Protein AF-A0A4Q7E0N9-F1 (afdb_monomer_lite)

pLDDT: mean 72.67, std 8.71, range [38.84, 84.12]

InterPro domains:
  IPR003352 Phosphotransferase system, EIIC [PF13303] (21-138)

Radius of gyration: 15.13 Å; chains: 1; bounding box: 40×32×41 Å

Secondary structure (DSSP, 8-state):
----HHHHHHHHHHHHH--HHHHHHHTTTS-HHHHHHHHTT-GGGGHHHHHH-GGGHHHHHHHHHHHHHHHHHTT----TT---SGGGTTHHHHHHHHTT---HHHHHIIIIIHHHHHHHHHHIIIIIIS--S-GGGG-----

Foldseek 3Di:
DPQDPVNLVVLCVLQLQALLLLLVLLVVQEDVVVSVCSQQSVSVLLSVLCVVPVLVSVLSNVLLVQLVVVQVVVVFDADPCQRGHHPSNVVRLVVSVVVVNVPSVVSCCSRPVSSNVSSVVSCCCCVVNPVVDDSVSSYGPPD

Structure (mmCIF, N/CA/C/O backbone):
data_AF-A0A4Q7E0N9-F1
#
_entry.id   AF-A0A4Q7E0N9-F1
#
loop_
_atom_site.group_PDB
_atom_site.id
_atom_site.type_symbol
_atom_site.label_atom_id
_atom_site.label_alt_id
_atom_site.label_comp_id
_atom_site.label_asym_id
_atom_site.label_entity_id
_atom_site.label_seq_id
_atom_site.pdbx_PDB_ins_code
_atom_site.Cartn_x
_atom_site.Cartn_y
_atom_site.Cartn_z
_atom_site.occupancy
_atom_site.B_iso_or_equiv
_atom_site.auth_seq_id
_atom_site.auth_comp_id
_atom_site.auth_asym_id
_atom_site.auth_atom_id
_atom_site.pdbx_PDB_model_num
ATOM 1 N N . MET A 1 1 ? -12.878 20.073 16.934 1.00 38.84 1 MET A N 1
ATOM 2 C CA . MET A 1 1 ? -12.786 21.054 15.825 1.00 38.84 1 MET A CA 1
ATOM 3 C C . MET A 1 1 ? -11.319 21.317 15.428 1.00 38.84 1 MET A C 1
ATOM 5 O O . MET A 1 1 ? -10.935 22.460 15.246 1.00 38.84 1 MET A O 1
ATOM 9 N N . LEU A 1 2 ? -10.475 20.276 15.294 1.00 42.25 2 LE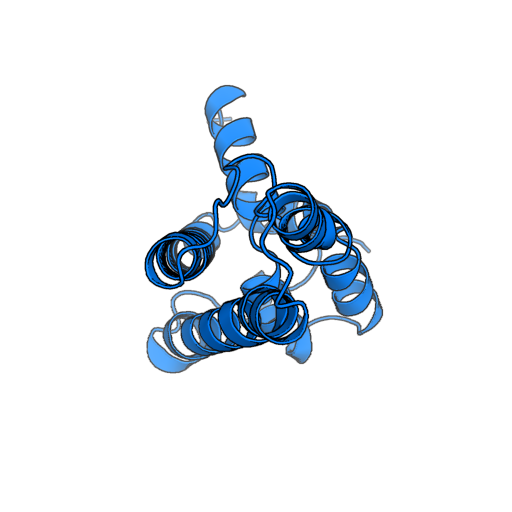U A N 1
ATOM 10 C CA . LEU A 1 2 ? -9.001 20.424 15.232 1.00 42.25 2 LEU A CA 1
ATOM 11 C C . LEU A 1 2 ? -8.341 19.747 14.016 1.00 42.25 2 LEU A C 1
ATOM 13 O O . LEU A 1 2 ? -7.228 19.245 14.106 1.00 42.25 2 LEU A O 1
ATOM 17 N N . PHE A 1 3 ? -8.994 19.743 12.855 1.00 54.22 3 PHE A N 1
ATOM 18 C CA . PHE A 1 3 ? -8.351 19.271 11.628 1.00 54.22 3 PHE A CA 1
ATOM 19 C C . PHE A 1 3 ? -8.361 20.375 10.572 1.00 54.22 3 PHE A C 1
ATOM 21 O O . PHE A 1 3 ? -9.347 20.621 9.885 1.00 54.22 3 PHE A O 1
ATOM 28 N N . ASN A 1 4 ? -7.233 21.083 10.487 1.00 66.88 4 ASN A N 1
ATOM 29 C CA . ASN A 1 4 ? -6.941 22.067 9.449 1.00 66.88 4 ASN A CA 1
ATOM 30 C C . ASN A 1 4 ? -7.138 21.428 8.057 1.00 66.88 4 ASN A C 1
ATOM 32 O O . ASN A 1 4 ? -6.710 20.290 7.845 1.00 66.88 4 ASN A O 1
ATOM 36 N N . LYS A 1 5 ? -7.722 22.156 7.088 1.00 63.19 5 LYS A N 1
ATOM 37 C CA . LYS A 1 5 ? -7.895 21.693 5.692 1.00 63.19 5 LYS A CA 1
ATOM 38 C C . LYS A 1 5 ? -6.602 21.119 5.099 1.00 63.19 5 LYS A C 1
ATOM 40 O O . LYS A 1 5 ? -6.663 20.186 4.304 1.00 63.19 5 LYS A O 1
ATOM 45 N N . LYS A 1 6 ? -5.435 21.636 5.505 1.00 64.06 6 LYS A N 1
ATOM 46 C CA . LYS A 1 6 ? -4.118 21.128 5.088 1.00 64.06 6 LYS A CA 1
ATOM 47 C C . LYS A 1 6 ? -3.848 19.706 5.594 1.00 64.06 6 LYS A C 1
ATOM 49 O O . LYS A 1 6 ? -3.435 18.860 4.810 1.00 64.06 6 LYS A O 1
ATOM 54 N N . ILE A 1 7 ? -4.137 19.437 6.868 1.00 64.50 7 ILE A N 1
ATOM 55 C CA . ILE A 1 7 ? -3.971 18.109 7.476 1.00 64.50 7 ILE A CA 1
ATOM 56 C C . ILE A 1 7 ? -4.978 17.142 6.862 1.00 64.50 7 ILE A C 1
ATOM 58 O O . ILE A 1 7 ? -4.582 16.075 6.418 1.00 64.50 7 ILE A O 1
ATOM 62 N N . ILE A 1 8 ? -6.246 17.544 6.731 1.00 63.28 8 ILE A N 1
ATOM 63 C CA . ILE A 1 8 ? -7.271 16.715 6.079 1.00 63.28 8 ILE A CA 1
ATOM 64 C C . ILE A 1 8 ? -6.810 16.317 4.678 1.00 63.28 8 ILE A C 1
ATOM 66 O O . ILE A 1 8 ? -6.848 15.142 4.354 1.00 63.28 8 ILE A O 1
ATOM 70 N N . LYS A 1 9 ? -6.297 17.259 3.878 1.00 63.41 9 LYS A N 1
ATOM 71 C CA . LYS A 1 9 ? -5.825 16.988 2.514 1.00 63.41 9 LYS A CA 1
ATOM 72 C C . LYS A 1 9 ? -4.628 16.033 2.476 1.00 63.41 9 LYS A C 1
ATOM 74 O O . LYS A 1 9 ? -4.580 15.168 1.608 1.00 63.41 9 LYS A O 1
ATOM 79 N N . VAL A 1 10 ? -3.683 16.165 3.409 1.00 65.81 10 VAL A N 1
ATOM 80 C CA . VAL A 1 10 ? -2.555 15.226 3.550 1.00 65.81 10 VAL A CA 1
ATOM 81 C C . VAL A 1 10 ? -3.062 13.826 3.897 1.00 65.81 10 VAL A C 1
ATOM 83 O O . VAL A 1 10 ? -2.655 12.864 3.255 1.00 65.81 10 VAL A O 1
ATOM 86 N N . LEU A 1 11 ? -4.008 13.720 4.830 1.00 63.81 11 LEU A N 1
ATOM 87 C CA . LEU A 1 11 ? -4.605 12.447 5.223 1.00 63.81 11 LEU A CA 1
ATOM 88 C C . LEU A 1 11 ? -5.395 11.815 4.066 1.00 63.81 11 LEU A C 1
ATOM 90 O O . LEU A 1 11 ? -5.162 10.652 3.755 1.00 63.81 11 LEU A O 1
ATOM 94 N N . THR A 1 12 ? -6.229 12.579 3.345 1.00 64.94 12 THR A N 1
ATOM 95 C CA . THR A 1 12 ? -6.958 12.072 2.168 1.00 64.94 12 THR A CA 1
ATOM 96 C C . THR A 1 12 ? -6.002 11.528 1.116 1.00 64.94 12 THR A C 1
ATOM 98 O O . THR A 1 12 ? -6.271 10.492 0.518 1.00 64.94 12 THR A O 1
ATOM 101 N N . ASN A 1 13 ? -4.890 12.226 0.881 1.00 67.50 13 ASN A N 1
ATOM 102 C CA . ASN A 1 13 ? -3.918 11.843 -0.132 1.00 67.50 13 ASN A CA 1
ATOM 103 C C . ASN A 1 13 ? -3.153 10.573 0.245 1.00 67.50 13 ASN A C 1
ATOM 105 O O . ASN A 1 13 ? -2.814 9.814 -0.652 1.00 67.50 13 ASN A O 1
ATOM 109 N N . SER A 1 14 ? -2.881 10.332 1.530 1.00 67.06 14 SER A N 1
ATOM 110 C CA . SER A 1 14 ? -2.230 9.093 1.971 1.00 67.06 14 SER A CA 1
ATOM 111 C C . SER A 1 14 ? -3.148 7.881 1.804 1.00 67.06 14 SER A C 1
ATOM 113 O O . SER A 1 14 ? -2.714 6.852 1.303 1.00 67.06 14 SER A O 1
ATOM 115 N N . ILE A 1 15 ? -4.432 8.017 2.145 1.00 64.81 15 ILE A N 1
ATOM 116 C CA . ILE A 1 15 ? -5.407 6.917 2.044 1.00 64.81 15 ILE A CA 1
ATOM 117 C C . ILE A 1 15 ? -5.790 6.666 0.582 1.00 64.81 15 ILE A C 1
ATOM 119 O O . ILE A 1 15 ? -5.921 5.529 0.157 1.00 64.81 15 ILE A O 1
ATOM 123 N N . ALA A 1 16 ? -5.937 7.719 -0.228 1.00 64.62 16 ALA A N 1
ATOM 124 C CA . ALA A 1 16 ? -6.262 7.577 -1.649 1.00 64.62 16 ALA A CA 1
ATOM 125 C C . ALA A 1 16 ? -5.165 6.858 -2.455 1.00 64.62 16 ALA A C 1
ATOM 127 O O . ALA A 1 16 ? -5.424 6.406 -3.570 1.00 64.62 16 ALA A O 1
ATOM 128 N N . LYS A 1 17 ? -3.948 6.784 -1.910 1.00 66.44 17 LYS A N 1
ATOM 129 C CA . LYS A 1 17 ? -2.791 6.166 -2.555 1.00 66.44 17 LYS A CA 1
ATOM 130 C C . LYS A 1 17 ? -2.654 4.685 -2.230 1.00 66.44 17 LYS A C 1
ATOM 132 O O . LYS A 1 17 ? -2.345 3.893 -3.110 1.00 66.44 17 LYS A O 1
ATOM 137 N N . ASP A 1 18 ? -2.953 4.301 -0.997 1.00 72.81 18 ASP A N 1
ATOM 138 C CA . ASP A 1 18 ? -2.800 2.926 -0.549 1.00 72.81 18 ASP A CA 1
ATOM 139 C C . ASP A 1 18 ? -4.129 2.342 -0.067 1.00 72.81 18 ASP A C 1
ATOM 141 O O . ASP A 1 18 ? -4.612 2.626 1.026 1.00 72.81 18 ASP A O 1
ATOM 145 N N . GLY A 1 19 ? -4.715 1.513 -0.925 1.00 75.12 19 GLY A N 1
ATOM 146 C CA . GLY A 1 19 ? -5.911 0.733 -0.640 1.00 75.12 19 GLY A CA 1
ATOM 147 C C . GLY A 1 19 ? -5.634 -0.758 -0.467 1.00 75.12 19 GLY A C 1
ATOM 148 O O . GLY A 1 19 ? -6.586 -1.487 -0.212 1.00 75.12 19 GLY A O 1
ATOM 149 N N . SER A 1 20 ? -4.385 -1.234 -0.577 1.00 80.19 20 SER A N 1
ATOM 150 C CA . SER A 1 20 ? -4.096 -2.675 -0.496 1.00 80.19 20 SER A CA 1
ATOM 151 C C . SER A 1 20 ? -4.195 -3.183 0.937 1.00 80.19 20 SER A C 1
ATOM 153 O O . SER A 1 20 ? -4.769 -4.246 1.186 1.00 80.19 20 SER A O 1
ATOM 155 N N . PHE A 1 21 ? -3.711 -2.390 1.897 1.00 82.12 21 PHE A N 1
ATOM 156 C CA . PHE A 1 21 ? -3.907 -2.654 3.318 1.00 82.12 21 PHE A CA 1
ATOM 157 C C . PHE A 1 21 ? -5.394 -2.630 3.690 1.00 82.12 21 PHE A C 1
ATOM 159 O O . PHE A 1 21 ? -5.876 -3.556 4.343 1.00 82.12 21 PHE A O 1
ATOM 166 N N . LEU A 1 22 ? -6.134 -1.607 3.238 1.00 80.31 22 LEU A N 1
ATOM 167 C CA . LEU A 1 22 ? -7.569 -1.501 3.513 1.00 80.31 22 LEU A CA 1
ATOM 168 C C . LEU A 1 22 ? -8.336 -2.658 2.881 1.00 80.31 22 LEU A C 1
ATOM 170 O O . LEU A 1 22 ? -9.131 -3.278 3.566 1.00 80.31 22 LEU A O 1
ATOM 174 N N . PHE A 1 23 ? -8.040 -3.024 1.635 1.00 83.62 23 PHE A N 1
ATOM 175 C CA . PHE A 1 23 ? -8.650 -4.175 0.976 1.00 83.62 23 PHE A CA 1
ATOM 176 C C . PHE A 1 23 ? -8.548 -5.437 1.847 1.00 83.62 23 PHE A C 1
ATOM 178 O O . PHE A 1 23 ? -9.564 -6.046 2.176 1.00 83.62 23 PHE A O 1
ATOM 185 N N . TRP A 1 24 ? -7.344 -5.772 2.321 1.00 79.62 24 TRP A N 1
ATOM 186 C CA . TRP A 1 24 ? -7.127 -6.926 3.201 1.00 79.62 24 TRP A CA 1
ATOM 187 C C . TRP A 1 24 ? -7.759 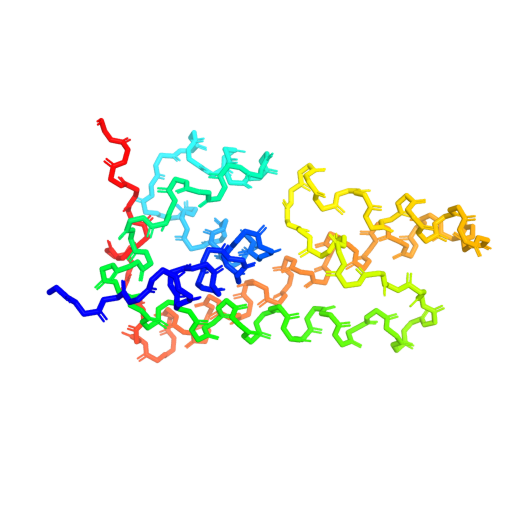-6.789 4.588 1.00 79.62 24 TRP A C 1
ATOM 189 O O . TRP A 1 24 ? -8.192 -7.788 5.169 1.00 79.62 24 TRP A O 1
ATOM 199 N N . ALA A 1 25 ? -7.795 -5.581 5.146 1.00 78.62 25 ALA A N 1
ATOM 200 C CA . ALA A 1 25 ? -8.368 -5.329 6.462 1.00 78.62 25 ALA A CA 1
ATOM 201 C C . ALA A 1 25 ? -9.905 -5.410 6.439 1.00 78.62 25 ALA A C 1
ATOM 203 O O . ALA A 1 25 ? -10.507 -6.010 7.327 1.00 78.62 25 ALA A O 1
ATOM 204 N N . THR A 1 26 ? -10.528 -4.886 5.384 1.00 79.44 26 THR A N 1
ATOM 205 C CA . THR A 1 26 ? -11.977 -4.880 5.157 1.00 79.44 26 THR A CA 1
ATOM 206 C C . THR A 1 26 ? -12.499 -6.257 4.731 1.00 79.44 26 THR A C 1
ATOM 208 O O . THR A 1 26 ? -13.664 -6.574 4.975 1.00 79.44 26 THR A O 1
ATOM 211 N N . MET A 1 27 ? -11.634 -7.124 4.179 1.00 74.88 27 MET A N 1
ATOM 212 C CA . MET A 1 27 ? -12.000 -8.468 3.709 1.00 74.88 27 MET A CA 1
ATOM 213 C C . MET A 1 27 ? -12.708 -9.354 4.746 1.00 74.88 27 MET A C 1
ATOM 215 O O . MET A 1 27 ? -13.493 -10.221 4.371 1.00 74.88 27 MET A O 1
ATOM 219 N N . LYS A 1 28 ? -12.428 -9.166 6.042 1.00 67.19 28 LYS A N 1
ATOM 220 C CA . LYS A 1 28 ? -12.978 -10.007 7.120 1.00 67.19 28 LYS A CA 1
ATOM 221 C C . LYS A 1 28 ? -14.110 -9.371 7.923 1.00 67.19 28 LYS A C 1
ATOM 223 O O . LYS A 1 28 ? -14.733 -10.079 8.706 1.00 67.19 28 LYS A O 1
ATOM 228 N N . VAL A 1 29 ? -14.336 -8.066 7.787 1.00 74.94 29 VAL A N 1
ATOM 229 C CA . VAL A 1 29 ? -15.205 -7.315 8.713 1.00 74.94 29 VAL A CA 1
ATOM 230 C C . VAL A 1 29 ? -16.383 -6.629 8.039 1.00 74.94 29 VAL A C 1
ATOM 232 O O . VAL A 1 29 ? -17.348 -6.299 8.718 1.00 74.94 29 VAL A O 1
ATOM 235 N N . ASP A 1 30 ? -16.320 -6.424 6.725 1.00 78.94 30 ASP A N 1
ATOM 236 C CA . ASP A 1 30 ? -17.328 -5.680 5.976 1.00 78.94 30 ASP A CA 1
ATOM 237 C C . ASP A 1 30 ? -17.856 -6.498 4.791 1.00 78.94 30 ASP A C 1
ATOM 239 O O . ASP A 1 30 ? -17.313 -7.543 4.418 1.00 78.94 30 ASP A O 1
ATOM 243 N N . LYS A 1 31 ? -18.927 -6.003 4.177 1.00 79.62 31 LYS A N 1
ATOM 244 C CA . LYS A 1 31 ? -19.579 -6.612 3.024 1.00 79.62 31 LYS A CA 1
ATOM 245 C C . LYS A 1 31 ? -18.607 -6.719 1.841 1.00 79.62 31 LYS A C 1
ATOM 247 O O . LYS A 1 31 ? -17.811 -5.805 1.598 1.00 79.62 31 LYS A O 1
ATOM 252 N N . PRO A 1 32 ? -18.752 -7.760 1.002 1.00 75.25 32 PRO A N 1
ATOM 253 C CA . PRO A 1 32 ? -17.922 -7.931 -0.192 1.00 75.25 32 PRO A CA 1
ATOM 254 C C . PRO A 1 32 ? -18.015 -6.743 -1.166 1.00 75.25 32 PRO A C 1
ATOM 256 O O . PRO A 1 32 ? -17.046 -6.427 -1.850 1.00 75.25 32 PRO A O 1
ATOM 259 N N . GLY A 1 33 ? -19.139 -6.013 -1.182 1.00 79.69 33 GLY A N 1
ATOM 260 C CA . GLY A 1 33 ? -19.304 -4.812 -2.008 1.00 79.69 33 GLY A CA 1
ATOM 261 C C . GLY A 1 33 ? -18.322 -3.681 -1.675 1.00 79.69 33 GLY A C 1
ATOM 262 O O . GLY A 1 33 ? -17.848 -2.997 -2.581 1.00 79.69 33 GLY A O 1
ATOM 263 N N . VAL A 1 34 ? -17.947 -3.515 -0.401 1.00 80.62 34 VAL A N 1
ATOM 264 C CA . VAL A 1 34 ? -16.972 -2.492 0.019 1.00 80.62 34 VAL A CA 1
ATOM 265 C C . VAL A 1 34 ? -15.569 -2.860 -0.466 1.00 80.62 34 VAL A C 1
ATOM 267 O O . VAL A 1 34 ? -14.830 -1.998 -0.933 1.00 80.62 34 VAL A O 1
ATOM 270 N N . GLN A 1 35 ? -15.223 -4.149 -0.443 1.00 80.38 35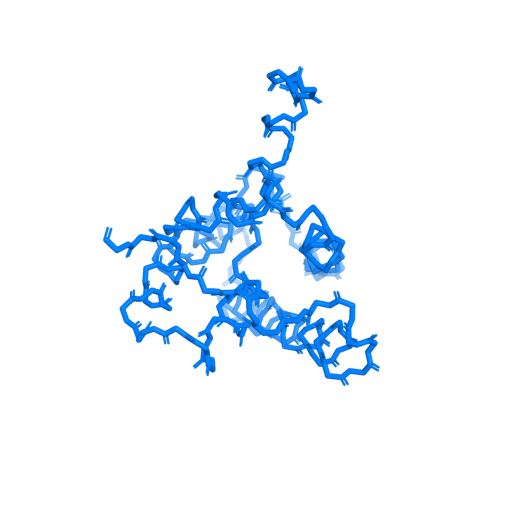 GLN A N 1
ATOM 271 C CA . GLN A 1 35 ? -13.937 -4.666 -0.924 1.00 80.38 35 GLN A CA 1
ATOM 272 C C . GLN A 1 35 ? -13.769 -4.413 -2.426 1.00 80.38 35 GLN A C 1
ATOM 274 O O . GLN A 1 35 ? -12.738 -3.897 -2.857 1.00 80.38 35 GLN A O 1
ATOM 279 N N . VAL A 1 36 ? -14.811 -4.711 -3.212 1.00 81.06 36 VAL A N 1
ATOM 280 C CA . VAL A 1 36 ? -14.837 -4.423 -4.653 1.00 81.06 36 VAL A CA 1
ATOM 281 C C . VAL A 1 36 ? -14.699 -2.925 -4.890 1.00 81.06 36 VAL A C 1
ATOM 283 O O . VAL A 1 36 ? -13.905 -2.508 -5.722 1.00 81.06 36 VAL A O 1
ATOM 286 N N . ALA A 1 37 ? -15.398 -2.091 -4.123 1.00 83.56 37 ALA A N 1
ATOM 287 C CA . ALA A 1 37 ? -15.303 -0.650 -4.291 1.00 83.56 37 ALA A CA 1
ATOM 288 C C . ALA A 1 37 ? -13.897 -0.110 -3.960 1.00 83.56 37 ALA A C 1
ATOM 290 O O . ALA A 1 37 ? -13.369 0.705 -4.714 1.00 83.56 37 ALA A O 1
ATOM 291 N N . ILE A 1 38 ? -13.248 -0.595 -2.895 1.00 82.69 38 ILE A N 1
ATOM 292 C CA . ILE A 1 38 ? -11.850 -0.258 -2.567 1.00 82.69 38 ILE A CA 1
ATOM 293 C C . ILE A 1 38 ? -10.914 -0.697 -3.699 1.00 82.69 38 ILE A C 1
ATOM 295 O O . ILE A 1 38 ? -10.053 0.079 -4.111 1.00 82.69 38 ILE A O 1
ATOM 299 N N . PHE A 1 39 ? -11.121 -1.894 -4.253 1.00 81.00 39 PHE A N 1
ATOM 300 C CA . PHE A 1 39 ? -10.372 -2.396 -5.407 1.00 81.00 39 PHE A CA 1
ATOM 301 C C . PHE A 1 39 ? -10.603 -1.567 -6.680 1.00 81.00 39 PHE A C 1
ATOM 303 O O . PHE A 1 39 ? -9.703 -1.407 -7.496 1.00 81.00 39 PHE A O 1
ATOM 310 N N . LEU A 1 40 ? -11.780 -0.968 -6.847 1.00 82.81 40 LEU A N 1
ATOM 311 C CA . LEU A 1 40 ? -12.056 -0.022 -7.931 1.00 82.81 40 LEU A CA 1
ATOM 312 C C . LEU A 1 40 ? -11.484 1.383 -7.661 1.00 82.81 40 LEU A C 1
ATOM 314 O O . LEU A 1 40 ? -11.540 2.245 -8.534 1.00 82.81 40 LEU A O 1
ATOM 318 N N . GLY A 1 41 ? -10.907 1.628 -6.480 1.00 75.38 41 GLY A N 1
ATOM 319 C CA . GLY A 1 41 ? -10.331 2.917 -6.093 1.00 75.38 41 GLY A CA 1
ATOM 320 C C . GLY A 1 41 ? -11.278 3.826 -5.299 1.00 75.38 41 GLY A C 1
ATOM 321 O O . GLY A 1 41 ? -10.936 4.973 -5.008 1.00 75.38 41 GLY A O 1
ATOM 322 N N . ALA A 1 42 ? -12.445 3.336 -4.868 1.00 78.75 42 ALA A N 1
ATOM 323 C CA . ALA A 1 42 ? -13.379 4.056 -3.996 1.00 78.75 42 ALA A CA 1
ATOM 324 C C . ALA A 1 42 ? -12.922 4.079 -2.520 1.00 78.75 42 ALA A C 1
ATOM 326 O O . ALA A 1 42 ? -13.713 3.947 -1.586 1.00 78.75 42 ALA A O 1
ATOM 327 N N . ILE A 1 43 ? -11.627 4.309 -2.290 1.00 76.81 43 ILE A N 1
ATOM 328 C CA . ILE A 1 43 ? -10.995 4.305 -0.963 1.00 76.81 43 ILE A CA 1
ATOM 329 C C . ILE A 1 43 ? -11.516 5.464 -0.087 1.00 76.81 43 ILE A C 1
ATOM 331 O O . ILE A 1 43 ? -11.499 5.403 1.143 1.00 76.81 43 ILE A O 1
ATOM 335 N N . LYS A 1 44 ? -12.088 6.504 -0.713 1.00 74.44 44 LYS A N 1
ATOM 336 C CA . LYS A 1 44 ? -12.755 7.621 -0.022 1.00 74.44 44 LYS A CA 1
ATOM 337 C C . LYS A 1 44 ? -13.879 7.166 0.916 1.00 74.44 44 LYS A C 1
ATOM 339 O O . LYS A 1 44 ? -14.153 7.868 1.884 1.00 74.44 44 LYS A O 1
ATOM 344 N N . MET A 1 45 ? -14.483 5.997 0.691 1.00 74.25 45 MET A N 1
ATOM 345 C CA . MET A 1 45 ? -15.514 5.451 1.585 1.00 74.25 45 MET A CA 1
ATOM 346 C C . MET A 1 45 ? -14.972 5.058 2.966 1.00 74.25 45 MET A C 1
ATOM 348 O O . MET A 1 45 ? -15.734 4.955 3.923 1.00 74.25 45 MET A O 1
ATOM 352 N N . MET A 1 46 ? -13.652 4.906 3.104 1.00 77.94 46 MET A N 1
ATOM 353 C CA . MET A 1 46 ? -12.990 4.640 4.384 1.00 77.94 46 MET A CA 1
ATOM 354 C C . MET A 1 46 ? -12.371 5.899 5.015 1.00 77.94 46 MET A C 1
ATOM 356 O O . MET A 1 46 ? -11.797 5.836 6.102 1.00 77.94 46 MET A O 1
ATOM 360 N N . MET A 1 47 ? -12.538 7.065 4.380 1.00 78.75 47 MET A N 1
ATOM 361 C CA . MET A 1 47 ? -12.076 8.358 4.891 1.00 78.75 47 MET A CA 1
ATOM 362 C C . MET A 1 47 ? -12.671 8.724 6.260 1.00 78.75 47 MET A C 1
ATOM 364 O O . MET A 1 47 ? -11.911 9.150 7.132 1.00 78.75 47 MET A O 1
ATOM 368 N N . PRO A 1 48 ? -13.987 8.556 6.515 1.00 78.44 48 PRO A N 1
ATOM 369 C CA . PRO A 1 48 ? -14.544 8.904 7.821 1.00 78.44 48 PRO A CA 1
ATOM 370 C C . PRO A 1 48 ? -13.960 8.027 8.930 1.00 78.44 48 PRO A C 1
ATOM 372 O O . PRO A 1 48 ? -13.708 8.501 10.037 1.00 78.44 48 PRO A O 1
ATOM 375 N N . ASN A 1 49 ? -13.679 6.765 8.610 1.00 78.94 49 ASN A N 1
ATOM 376 C CA . ASN A 1 49 ? -13.068 5.846 9.544 1.00 78.94 49 ASN A CA 1
ATOM 377 C C . ASN A 1 49 ? -11.615 6.223 9.880 1.00 78.94 49 ASN A C 1
ATOM 379 O O . ASN A 1 49 ? -11.226 6.246 11.045 1.00 78.94 49 ASN A O 1
ATOM 383 N N . PHE A 1 50 ? -10.839 6.614 8.872 1.00 76.44 50 PHE A N 1
ATOM 384 C CA . PHE A 1 50 ? -9.494 7.139 9.077 1.00 76.44 50 PHE A CA 1
ATOM 385 C C . PHE A 1 50 ? -9.466 8.379 9.969 1.00 76.44 50 PHE A C 1
ATOM 387 O O . PHE A 1 50 ? -8.612 8.506 10.841 1.00 76.44 50 PHE A O 1
ATOM 394 N N . LEU A 1 51 ? -10.406 9.302 9.762 1.00 78.38 51 LEU A N 1
ATOM 395 C CA . LEU A 1 51 ? -10.499 10.515 10.572 1.00 78.38 51 LEU A CA 1
ATOM 396 C C . LEU A 1 51 ? -10.915 10.216 12.018 1.00 78.38 51 LEU A C 1
ATOM 398 O O . LEU A 1 51 ? -10.521 10.945 12.926 1.00 78.38 51 LEU A O 1
ATOM 402 N N . ARG A 1 52 ? -11.692 9.149 12.236 1.00 78.75 52 ARG A N 1
ATOM 403 C CA . ARG A 1 52 ? -12.084 8.682 13.570 1.00 78.75 52 ARG A CA 1
ATOM 404 C C . ARG A 1 52 ? -10.944 7.951 14.282 1.00 78.75 52 ARG A C 1
ATOM 406 O O . ARG A 1 52 ? -10.775 8.128 15.485 1.00 78.75 52 ARG A O 1
ATOM 413 N N . TYR A 1 53 ? -10.147 7.188 13.537 1.00 79.12 53 TYR A N 1
ATOM 414 C CA . TYR A 1 53 ? -9.024 6.402 14.045 1.00 79.12 53 TYR A CA 1
ATOM 415 C C . TYR A 1 53 ? -7.740 6.712 13.259 1.00 79.12 53 TYR A C 1
ATOM 417 O O . TYR A 1 53 ? -7.324 5.914 12.418 1.00 79.12 53 TYR A O 1
ATOM 425 N N . PRO A 1 54 ? -7.045 7.828 13.555 1.00 72.62 54 PRO A N 1
ATOM 426 C CA . PRO A 1 54 ? -5.841 8.237 12.817 1.00 72.62 54 PRO A CA 1
ATOM 427 C C . PRO A 1 54 ? -4.693 7.219 12.908 1.00 72.62 54 PRO A C 1
ATOM 429 O O . PRO A 1 54 ? -3.789 7.220 12.075 1.00 72.62 54 PRO A O 1
ATOM 432 N N . VAL A 1 55 ? -4.753 6.313 13.888 1.00 77.44 55 VAL A N 1
ATOM 433 C CA . VAL A 1 55 ? -3.855 5.162 14.045 1.00 77.44 55 VAL A CA 1
ATOM 434 C C . VAL A 1 55 ? -3.786 4.289 12.787 1.00 77.44 55 VAL A C 1
ATOM 436 O O . VAL A 1 55 ? -2.717 3.756 12.496 1.00 77.44 55 VAL A O 1
ATOM 439 N N . ILE A 1 56 ? -4.862 4.190 11.994 1.00 76.75 56 ILE A N 1
ATOM 440 C CA . ILE A 1 56 ? -4.836 3.407 10.748 1.00 76.75 56 ILE A CA 1
ATOM 441 C C . ILE A 1 56 ? -3.943 4.045 9.672 1.00 76.75 56 ILE A C 1
ATOM 443 O O . ILE A 1 56 ? -3.575 3.383 8.709 1.00 76.75 56 ILE A O 1
ATOM 447 N N . GLY A 1 57 ? -3.548 5.312 9.831 1.00 74.56 57 GLY A N 1
ATOM 448 C CA . GLY A 1 57 ? -2.625 5.973 8.912 1.00 74.56 57 GLY A CA 1
ATOM 449 C C . GLY A 1 57 ? -1.182 5.516 9.015 1.00 74.56 57 GLY A C 1
ATOM 450 O O . GLY A 1 57 ? -0.451 5.653 8.040 1.00 74.56 57 GLY A O 1
ATOM 451 N N . ILE A 1 58 ? -0.781 4.925 10.141 1.00 80.44 58 ILE A N 1
ATOM 452 C CA . ILE A 1 58 ? 0.564 4.368 10.319 1.00 80.44 58 ILE A CA 1
ATOM 453 C C . ILE A 1 58 ? 0.800 3.182 9.367 1.00 80.44 58 ILE A C 1
ATOM 455 O O . ILE A 1 58 ? 1.742 3.257 8.575 1.00 80.44 58 ILE A O 1
ATOM 459 N N . PRO A 1 59 ? -0.036 2.119 9.369 1.00 80.25 59 PRO A N 1
ATOM 460 C CA . PRO A 1 59 ? 0.145 1.014 8.435 1.00 80.25 59 PRO A CA 1
ATOM 461 C C . PRO A 1 59 ? -0.019 1.460 6.981 1.00 80.25 59 PRO A C 1
ATOM 463 O O . PRO A 1 59 ? 0.770 1.031 6.149 1.00 80.25 59 PRO A O 1
ATOM 466 N N . ILE A 1 60 ? -0.951 2.366 6.668 1.00 79.62 60 ILE A N 1
ATOM 467 C CA . ILE A 1 60 ? -1.132 2.894 5.301 1.00 79.62 60 ILE A CA 1
ATOM 468 C C . ILE A 1 60 ? 0.137 3.619 4.820 1.00 79.62 60 ILE A C 1
ATOM 470 O O . ILE A 1 60 ? 0.645 3.370 3.730 1.00 79.62 60 ILE A O 1
ATOM 474 N N . ALA A 1 61 ? 0.712 4.493 5.650 1.00 78.62 61 ALA A N 1
ATOM 475 C CA . ALA A 1 61 ? 1.935 5.210 5.298 1.00 78.62 61 ALA A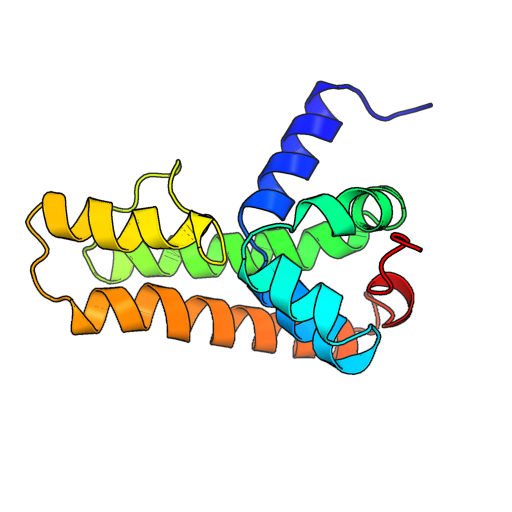 CA 1
ATOM 476 C C . ALA A 1 61 ? 3.140 4.268 5.136 1.00 78.62 61 ALA A C 1
ATOM 478 O O . ALA A 1 61 ? 3.935 4.454 4.217 1.00 78.62 61 ALA A O 1
ATOM 479 N N . LEU A 1 62 ? 3.267 3.247 5.991 1.00 80.19 62 LEU A N 1
ATOM 480 C CA . LEU A 1 62 ? 4.332 2.242 5.895 1.00 80.19 62 LEU A CA 1
ATOM 481 C C . LEU A 1 62 ? 4.198 1.377 4.642 1.00 80.19 62 LEU A C 1
ATOM 483 O O . LEU A 1 62 ? 5.180 1.168 3.933 1.00 80.19 62 LEU A O 1
ATOM 487 N N . THR A 1 63 ? 2.988 0.904 4.349 1.00 80.38 63 THR A N 1
ATOM 488 C CA . THR A 1 63 ? 2.702 0.109 3.150 1.00 80.38 63 THR A CA 1
ATOM 489 C C . THR A 1 63 ? 3.007 0.931 1.897 1.00 80.38 63 THR A C 1
ATOM 491 O O . THR A 1 63 ? 3.725 0.459 1.017 1.00 80.38 63 THR A O 1
ATOM 494 N N . ALA A 1 64 ? 2.568 2.195 1.853 1.00 77.62 64 ALA A N 1
ATOM 495 C CA . ALA A 1 64 ? 2.874 3.119 0.765 1.00 77.62 64 ALA A CA 1
ATOM 496 C C . ALA A 1 64 ? 4.381 3.391 0.629 1.00 77.62 64 ALA A C 1
ATOM 498 O O . ALA A 1 64 ? 4.897 3.402 -0.489 1.00 77.62 64 ALA A O 1
ATOM 499 N N . ALA A 1 65 ? 5.101 3.579 1.739 1.00 78.50 65 ALA A N 1
ATOM 500 C CA . ALA A 1 65 ? 6.545 3.803 1.730 1.00 78.50 65 ALA A CA 1
ATOM 501 C C . ALA A 1 65 ? 7.297 2.589 1.168 1.00 78.50 65 ALA A C 1
ATOM 503 O O . ALA A 1 65 ? 8.086 2.738 0.239 1.00 78.50 65 ALA A O 1
ATOM 504 N N . ILE A 1 66 ? 7.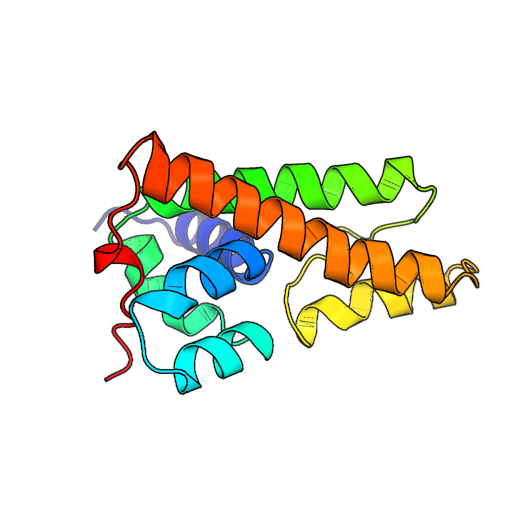008 1.384 1.665 1.00 79.75 66 ILE A N 1
ATOM 505 C CA . ILE A 1 66 ? 7.656 0.144 1.212 1.00 79.75 66 ILE A CA 1
ATOM 506 C C . ILE A 1 66 ? 7.296 -0.155 -0.247 1.00 79.75 66 ILE A C 1
ATOM 508 O O . ILE A 1 66 ? 8.175 -0.463 -1.052 1.00 79.75 66 ILE A O 1
ATOM 512 N N . SER A 1 67 ? 6.020 -0.013 -0.615 1.00 76.62 67 SER A N 1
ATOM 513 C CA . SER A 1 67 ? 5.571 -0.240 -1.988 1.00 76.62 67 SER A CA 1
ATOM 514 C C . SER A 1 67 ? 6.213 0.755 -2.955 1.00 76.62 67 SER A C 1
ATOM 516 O O . SER A 1 67 ? 6.653 0.355 -4.028 1.00 76.62 67 SER A O 1
ATOM 518 N N . THR A 1 68 ? 6.339 2.031 -2.578 1.00 73.25 68 THR A N 1
ATOM 519 C CA . THR A 1 68 ? 6.985 3.053 -3.420 1.00 73.25 68 THR A CA 1
ATOM 520 C C . THR A 1 68 ? 8.494 2.838 -3.518 1.00 73.25 68 THR A C 1
ATOM 522 O O . THR A 1 68 ? 9.057 3.029 -4.589 1.00 73.25 68 THR A O 1
ATOM 525 N N . LEU A 1 69 ? 9.153 2.396 -2.441 1.00 75.50 69 LEU A N 1
ATOM 526 C CA . LEU A 1 69 ? 10.590 2.094 -2.438 1.00 75.50 69 LEU A CA 1
ATOM 527 C C . LEU A 1 69 ? 10.956 0.928 -3.364 1.00 75.50 69 LEU A C 1
ATOM 529 O O . LEU A 1 69 ? 12.050 0.916 -3.919 1.00 75.50 69 LEU A O 1
ATOM 533 N N . SER A 1 70 ? 10.047 -0.025 -3.577 1.00 71.50 70 SER A N 1
ATOM 534 C CA . SER A 1 70 ? 10.291 -1.159 -4.480 1.00 71.50 70 SER A CA 1
ATOM 535 C C . SER A 1 70 ? 10.411 -0.761 -5.962 1.00 71.50 70 SER A C 1
ATOM 537 O O . SER A 1 70 ? 11.094 -1.434 -6.731 1.00 71.50 70 SER A O 1
ATOM 539 N N . VAL A 1 71 ? 9.799 0.360 -6.360 1.00 70.50 71 VAL A N 1
ATOM 540 C CA . VAL A 1 71 ? 9.750 0.846 -7.748 1.00 70.50 71 VAL A CA 1
ATOM 541 C C . VAL A 1 71 ? 11.130 1.276 -8.284 1.00 70.50 71 VAL A C 1
ATOM 543 O O . VAL A 1 71 ? 11.544 0.735 -9.311 1.00 70.50 71 VAL A O 1
ATOM 546 N N . PRO A 1 72 ? 11.891 2.174 -7.617 1.00 69.69 72 PRO A N 1
ATOM 547 C CA . PRO A 1 72 ? 13.229 2.552 -8.073 1.00 69.69 72 PRO A CA 1
ATOM 548 C C . PRO A 1 72 ? 14.247 1.409 -7.964 1.00 69.69 72 PRO A C 1
ATOM 550 O O . PRO A 1 72 ? 15.154 1.340 -8.788 1.00 69.69 72 PRO A O 1
ATOM 553 N N . ILE A 1 73 ? 14.089 0.486 -7.004 1.00 68.75 73 ILE A N 1
ATOM 554 C CA . ILE A 1 73 ? 14.977 -0.685 -6.856 1.00 68.75 73 ILE A CA 1
ATOM 555 C C . ILE A 1 73 ? 14.919 -1.588 -8.097 1.00 68.75 73 ILE A C 1
ATOM 557 O O . ILE A 1 73 ? 15.921 -2.183 -8.479 1.00 68.75 73 ILE A O 1
ATOM 561 N N . LEU A 1 74 ? 13.762 -1.659 -8.757 1.00 68.69 74 LEU A N 1
ATOM 562 C CA . LEU A 1 74 ? 13.548 -2.471 -9.957 1.00 68.69 74 LEU A CA 1
ATOM 563 C C . LEU A 1 74 ? 13.768 -1.692 -11.264 1.00 68.69 74 LEU A C 1
ATOM 565 O O . LEU A 1 74 ? 13.406 -2.170 -12.337 1.00 68.69 74 LEU A O 1
ATOM 569 N N . GLY A 1 75 ? 14.369 -0.499 -11.185 1.00 64.25 75 GLY A N 1
ATOM 570 C CA . GLY A 1 75 ? 14.724 0.315 -12.349 1.00 64.25 75 GLY A CA 1
ATOM 571 C C . GLY A 1 75 ? 13.535 0.984 -13.043 1.00 64.25 75 GLY A C 1
ATOM 572 O O . GLY A 1 75 ? 13.681 1.478 -14.159 1.00 64.25 75 GLY A O 1
ATOM 573 N N . MET A 1 76 ? 12.360 1.014 -12.408 1.00 64.50 76 MET A N 1
ATOM 574 C CA . MET A 1 76 ? 11.173 1.657 -12.968 1.00 64.50 76 MET A CA 1
ATOM 575 C C . MET A 1 76 ? 11.103 3.129 -12.562 1.00 64.50 76 MET A C 1
ATOM 577 O O . MET A 1 76 ? 11.268 3.484 -11.393 1.00 64.50 76 MET A O 1
ATOM 581 N N . GLN A 1 77 ? 10.787 4.001 -13.521 1.00 60.06 77 GLN A N 1
ATOM 582 C CA . GLN A 1 77 ? 10.445 5.391 -13.227 1.00 60.06 77 GLN A CA 1
ATOM 583 C C . GLN A 1 77 ? 9.005 5.466 -12.717 1.00 60.06 77 GLN A C 1
ATOM 585 O O . GLN A 1 77 ? 8.046 5.522 -13.484 1.00 60.06 77 GLN A O 1
ATOM 590 N N . GLY A 1 78 ? 8.851 5.455 -11.396 1.00 55.31 78 GLY A N 1
ATOM 591 C CA . GLY A 1 78 ? 7.580 5.751 -10.747 1.00 55.31 78 GLY A CA 1
ATOM 592 C C . GLY A 1 78 ? 7.348 7.255 -10.677 1.00 55.31 78 GLY A C 1
ATOM 593 O O . GLY A 1 78 ? 8.141 7.980 -10.078 1.00 55.31 78 GLY A O 1
ATOM 594 N N . THR A 1 79 ? 6.241 7.746 -11.233 1.00 54.03 79 THR A N 1
ATOM 595 C CA . THR A 1 79 ? 5.808 9.124 -10.967 1.00 54.03 79 THR A CA 1
ATOM 596 C C . THR A 1 79 ? 5.086 9.169 -9.611 1.00 54.03 79 THR A C 1
ATOM 598 O O . THR A 1 79 ? 4.149 8.394 -9.403 1.00 54.03 79 THR A O 1
ATOM 601 N N . PRO A 1 80 ? 5.423 10.091 -8.684 1.00 50.53 80 PRO A N 1
ATOM 602 C CA . PRO A 1 80 ? 4.745 10.210 -7.381 1.00 50.53 80 PRO A CA 1
ATOM 603 C C . PRO A 1 80 ? 3.229 10.464 -7.474 1.00 50.53 80 PRO A C 1
ATOM 605 O O . PRO A 1 80 ? 2.502 10.329 -6.486 1.00 50.53 80 PRO A O 1
ATOM 608 N N . ALA A 1 81 ? 2.759 10.868 -8.658 1.00 51.44 81 ALA A N 1
ATOM 609 C CA . ALA A 1 81 ? 1.360 11.115 -8.980 1.00 51.44 81 ALA A CA 1
ATOM 610 C C . ALA A 1 81 ? 0.557 9.833 -9.271 1.00 51.44 81 ALA A C 1
ATOM 612 O O . ALA A 1 81 ? -0.665 9.865 -9.162 1.00 51.44 81 ALA A O 1
ATOM 613 N N . SER A 1 82 ? 1.214 8.717 -9.611 1.00 54.31 82 SER A N 1
ATOM 614 C CA . SER A 1 82 ? 0.553 7.483 -10.065 1.00 54.31 82 SER A CA 1
ATOM 615 C C . SER A 1 82 ? 0.407 6.394 -9.001 1.00 54.31 82 SER A C 1
ATOM 617 O O . SER A 1 82 ? -0.173 5.357 -9.300 1.00 54.31 82 SER A O 1
ATOM 619 N N . GLY A 1 83 ? 0.896 6.593 -7.773 1.00 56.97 83 GLY A N 1
ATOM 620 C CA . GLY A 1 83 ? 0.875 5.581 -6.704 1.00 56.97 83 GLY A CA 1
ATOM 621 C C . GLY A 1 83 ? -0.490 5.396 -6.036 1.00 56.97 83 GLY A C 1
ATOM 622 O O . GLY A 1 83 ? -0.583 5.570 -4.828 1.00 56.97 83 GLY A O 1
ATOM 623 N N . GLY A 1 84 ? -1.542 5.144 -6.817 1.00 61.03 84 GLY A N 1
ATOM 624 C CA . GLY A 1 84 ? -2.864 4.743 -6.329 1.00 61.03 84 GLY A CA 1
ATOM 625 C C . GLY A 1 84 ? -3.009 3.224 -6.229 1.00 61.03 84 GLY A C 1
ATOM 626 O O . GLY A 1 84 ? -2.250 2.478 -6.842 1.00 61.03 84 GLY A O 1
ATOM 627 N N . PHE A 1 85 ? -4.027 2.760 -5.507 1.00 70.38 85 PHE A N 1
ATOM 628 C CA . PHE A 1 85 ? -4.444 1.355 -5.485 1.00 70.38 85 PHE A CA 1
ATOM 629 C C . PHE A 1 85 ? -5.698 1.147 -6.343 1.00 70.38 85 PHE A C 1
ATOM 631 O O . PHE A 1 85 ? -6.518 2.058 -6.495 1.00 70.38 85 PHE A O 1
ATOM 638 N N . GLY A 1 86 ? -5.861 -0.056 -6.898 1.00 72.81 86 GLY A N 1
ATOM 639 C CA . GLY A 1 86 ? -7.025 -0.401 -7.712 1.00 72.81 86 GLY A CA 1
ATOM 640 C C . GLY A 1 86 ? -6.964 0.145 -9.139 1.00 72.81 86 GLY A C 1
ATOM 641 O O . GLY A 1 86 ? -5.887 0.405 -9.658 1.00 72.81 86 GLY A O 1
ATOM 642 N N . LEU A 1 87 ? -8.103 0.385 -9.793 1.00 73.62 87 LEU A N 1
ATOM 643 C CA . LEU A 1 87 ? -8.113 0.915 -11.173 1.00 73.62 87 LEU A CA 1
ATOM 644 C C . LEU A 1 87 ? -7.357 2.247 -11.330 1.00 73.62 87 LEU A C 1
ATOM 646 O O . LEU A 1 87 ? -6.727 2.487 -12.355 1.00 73.62 87 LEU A O 1
ATOM 650 N N . ILE A 1 88 ? -7.367 3.090 -10.295 1.00 70.00 88 ILE A N 1
ATOM 651 C CA . ILE A 1 88 ? -6.646 4.373 -10.279 1.00 70.00 88 ILE A CA 1
ATOM 652 C C . ILE A 1 88 ? -5.127 4.148 -10.265 1.00 70.00 88 ILE A C 1
ATOM 654 O O . ILE A 1 88 ? -4.379 4.944 -10.821 1.00 70.00 88 ILE A O 1
ATOM 658 N N . GLY A 1 89 ? -4.666 3.050 -9.664 1.00 72.50 89 GLY A N 1
ATOM 659 C CA . GLY A 1 89 ? -3.261 2.660 -9.649 1.00 72.50 89 GLY A CA 1
ATOM 660 C C . GLY A 1 89 ? -2.747 2.121 -10.977 1.00 72.50 89 GLY A C 1
ATOM 661 O O . GLY A 1 89 ? -1.553 2.214 -11.237 1.00 72.50 89 GLY A O 1
ATOM 662 N N . ALA A 1 90 ? -3.615 1.607 -11.852 1.00 74.75 90 ALA A N 1
ATOM 663 C CA . ALA A 1 90 ? -3.200 1.015 -13.128 1.00 74.75 90 ALA A CA 1
ATOM 664 C C . ALA A 1 90 ? -2.518 2.028 -14.075 1.00 74.75 90 ALA A C 1
ATOM 666 O O . ALA A 1 90 ? -1.880 1.647 -15.058 1.00 74.75 90 ALA A O 1
ATOM 667 N N . VAL A 1 91 ? -2.588 3.323 -13.752 1.00 74.44 91 VAL A N 1
ATOM 668 C CA . VAL A 1 91 ? -1.866 4.384 -14.458 1.00 74.44 91 VAL A CA 1
ATOM 669 C C . VAL A 1 91 ? -0.346 4.338 -14.229 1.00 74.44 91 VAL A C 1
ATOM 671 O O . VAL A 1 91 ? 0.384 4.839 -15.081 1.00 74.44 91 VAL A O 1
ATOM 674 N N . SER A 1 92 ? 0.169 3.731 -13.144 1.00 73.31 92 SER A N 1
ATOM 675 C CA . SER A 1 92 ? 1.628 3.612 -12.931 1.00 73.31 92 SER A CA 1
ATOM 676 C C . SER A 1 92 ? 2.292 2.621 -13.895 1.00 73.31 92 SER A C 1
ATOM 678 O O . SER A 1 92 ? 3.275 3.004 -14.532 1.00 73.31 92 SER A O 1
ATOM 680 N N . PRO A 1 93 ? 1.772 1.386 -14.074 1.00 74.75 93 PRO A N 1
ATOM 681 C CA . PRO A 1 93 ? 2.271 0.456 -15.086 1.00 74.75 93 PRO A CA 1
ATOM 682 C C . PRO A 1 93 ? 2.237 1.037 -16.499 1.00 74.75 93 PRO A C 1
ATOM 684 O O . PRO A 1 93 ? 3.194 0.888 -17.254 1.00 74.75 93 PRO A O 1
ATOM 687 N N . LEU A 1 94 ? 1.157 1.749 -16.838 1.00 77.38 94 LEU A N 1
ATOM 688 C CA . LEU A 1 94 ? 0.990 2.371 -18.148 1.00 77.38 94 LEU A CA 1
ATOM 689 C C . LEU A 1 94 ? 2.005 3.500 -18.380 1.00 77.38 94 LEU A C 1
ATOM 691 O O . LEU A 1 94 ? 2.588 3.597 -19.458 1.00 77.38 94 LEU A O 1
ATOM 695 N N . ALA A 1 95 ? 2.259 4.327 -17.362 1.00 77.62 95 ALA A N 1
ATOM 696 C CA . ALA A 1 95 ? 3.257 5.389 -17.440 1.00 77.62 95 ALA A CA 1
ATOM 697 C C . ALA A 1 95 ? 4.681 4.834 -17.597 1.00 77.62 95 ALA A C 1
ATOM 699 O O . ALA A 1 95 ? 5.445 5.343 -18.413 1.00 77.62 95 ALA A O 1
ATOM 700 N N . ALA A 1 96 ? 5.028 3.777 -16.858 1.00 75.38 96 ALA A N 1
ATOM 701 C CA . ALA A 1 96 ? 6.335 3.133 -16.970 1.00 75.38 96 ALA A CA 1
ATOM 702 C C . ALA A 1 96 ? 6.512 2.406 -18.316 1.00 75.38 96 ALA A C 1
ATOM 704 O O . ALA A 1 96 ? 7.591 2.472 -18.904 1.00 75.38 96 ALA A O 1
ATOM 705 N N . TYR A 1 97 ? 5.446 1.806 -18.856 1.00 78.75 97 TYR A N 1
ATOM 706 C CA . TYR A 1 97 ? 5.444 1.268 -20.217 1.00 78.75 97 TYR A CA 1
ATOM 707 C C . TYR A 1 97 ? 5.716 2.363 -21.260 1.00 78.75 97 TYR A C 1
ATOM 709 O O . TYR A 1 97 ? 6.600 2.212 -22.099 1.00 78.75 97 TYR A O 1
ATOM 717 N N . ASN A 1 98 ? 5.032 3.509 -21.156 1.00 78.62 98 ASN A N 1
ATOM 718 C CA . ASN A 1 98 ? 5.241 4.650 -22.053 1.00 78.62 98 ASN A CA 1
ATOM 719 C C . ASN A 1 98 ? 6.634 5.299 -21.905 1.00 78.62 98 ASN A C 1
ATOM 721 O O . ASN A 1 98 ? 7.120 5.938 -22.832 1.00 78.62 98 ASN A O 1
ATOM 725 N N . ALA A 1 99 ? 7.297 5.120 -20.760 1.00 74.25 99 ALA A N 1
ATOM 726 C CA . ALA A 1 99 ? 8.670 5.568 -20.519 1.00 74.25 99 ALA A CA 1
ATOM 727 C C . ALA A 1 99 ? 9.745 4.632 -21.121 1.00 74.25 99 ALA A C 1
ATOM 729 O O . ALA A 1 99 ? 10.934 4.837 -20.883 1.00 74.25 99 ALA A O 1
ATOM 730 N N . GLY A 1 100 ? 9.345 3.608 -21.887 1.00 74.00 100 GLY A N 1
ATOM 731 C CA . GLY A 1 100 ? 10.247 2.666 -22.558 1.00 74.00 100 GLY A CA 1
ATOM 732 C C . GLY A 1 100 ? 10.513 1.374 -21.780 1.00 74.00 100 GLY A C 1
ATOM 733 O O . GLY A 1 100 ? 11.354 0.572 -22.189 1.00 74.00 100 GLY A O 1
ATOM 734 N N . PHE A 1 101 ? 9.805 1.139 -20.668 1.00 73.19 101 PHE A N 1
ATOM 735 C CA . PHE A 1 101 ? 9.919 -0.093 -19.889 1.00 73.19 101 PHE A CA 1
ATOM 736 C C . PHE A 1 101 ? 8.952 -1.159 -20.429 1.00 73.19 101 PHE A C 1
ATOM 738 O O . PHE A 1 101 ? 7.826 -1.311 -19.963 1.00 73.19 101 PHE A O 1
ATOM 745 N N . HIS A 1 102 ? 9.384 -1.924 -21.433 1.00 73.88 102 HIS A N 1
ATOM 746 C CA . HIS A 1 102 ? 8.513 -2.872 -22.149 1.00 73.88 102 HIS A CA 1
ATOM 747 C C . HIS A 1 102 ? 8.259 -4.208 -21.420 1.00 73.88 102 HIS A C 1
ATOM 749 O O . HIS A 1 102 ? 7.510 -5.050 -21.913 1.00 73.88 102 HIS A O 1
ATOM 755 N N . ASN A 1 103 ? 8.836 -4.419 -20.231 1.00 78.62 103 ASN A N 1
ATOM 756 C CA . ASN A 1 103 ? 8.618 -5.630 -19.433 1.00 78.62 103 ASN A CA 1
ATOM 757 C C . ASN A 1 103 ? 7.281 -5.583 -18.675 1.00 78.62 103 ASN A C 1
ATOM 759 O O . ASN A 1 103 ? 7.235 -5.403 -17.456 1.00 78.62 103 ASN A O 1
ATOM 763 N N . VAL A 1 104 ? 6.183 -5.802 -19.406 1.00 77.25 104 VAL A N 1
ATOM 764 C CA . VAL A 1 104 ? 4.803 -5.819 -18.879 1.00 77.25 104 VAL A CA 1
ATOM 765 C C . VAL A 1 104 ? 4.637 -6.811 -17.723 1.00 77.25 104 VAL A C 1
ATOM 767 O O . VAL A 1 104 ? 3.947 -6.513 -16.751 1.00 77.25 104 VAL A O 1
ATOM 770 N N . LEU A 1 105 ? 5.320 -7.959 -17.770 1.00 77.44 105 LEU A N 1
ATOM 771 C CA . LEU A 1 105 ? 5.264 -8.958 -16.700 1.00 77.44 105 LEU A CA 1
ATOM 772 C C . LEU A 1 105 ? 5.787 -8.401 -15.365 1.00 77.44 105 LEU A C 1
ATOM 774 O O . LEU A 1 105 ? 5.144 -8.556 -14.330 1.00 77.44 105 LEU A O 1
ATOM 778 N N . VAL A 1 106 ? 6.926 -7.703 -15.394 1.00 77.50 106 VAL A N 1
ATOM 779 C CA . VAL A 1 106 ? 7.535 -7.093 -14.201 1.00 77.50 106 VAL A CA 1
ATOM 780 C C . VAL A 1 106 ? 6.665 -5.945 -13.691 1.00 77.50 106 VAL A C 1
ATOM 782 O O . VAL A 1 106 ? 6.439 -5.841 -12.488 1.00 77.50 106 VAL A O 1
ATOM 785 N N . LEU A 1 107 ? 6.102 -5.142 -14.598 1.00 76.25 107 LEU A N 1
ATOM 786 C CA . LEU A 1 107 ? 5.180 -4.056 -14.261 1.00 76.25 107 LEU A CA 1
ATOM 787 C C . LEU A 1 107 ? 3.950 -4.564 -13.497 1.00 76.25 107 LEU A C 1
ATOM 789 O O . LEU A 1 107 ? 3.602 -4.012 -12.455 1.00 76.25 107 LEU A O 1
ATOM 793 N N . VAL A 1 108 ? 3.325 -5.643 -13.974 1.00 76.88 108 VAL A N 1
ATOM 794 C CA . VAL A 1 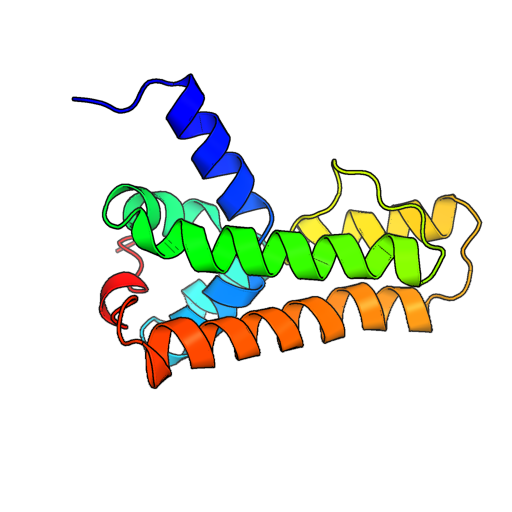108 ? 2.159 -6.252 -13.315 1.00 76.88 108 VAL A CA 1
ATOM 795 C C . VAL A 1 108 ? 2.543 -6.878 -11.974 1.00 76.88 108 VAL A C 1
ATOM 797 O O . VAL A 1 108 ? 1.812 -6.718 -11.000 1.00 76.88 108 VAL A O 1
ATOM 800 N N . ILE A 1 109 ? 3.695 -7.546 -11.878 1.00 77.62 109 ILE A N 1
ATOM 801 C CA . ILE A 1 109 ? 4.151 -8.149 -10.617 1.00 77.62 109 ILE A CA 1
ATOM 802 C C . ILE A 1 109 ? 4.392 -7.073 -9.558 1.00 77.62 109 ILE A C 1
ATOM 804 O O . ILE A 1 109 ? 3.902 -7.185 -8.438 1.00 77.62 109 ILE A O 1
ATOM 808 N N . VAL A 1 110 ? 5.102 -6.002 -9.894 1.00 77.31 110 VAL A N 1
ATOM 809 C CA . VAL A 1 110 ? 5.395 -4.944 -8.919 1.00 77.31 110 VAL A CA 1
ATOM 810 C C . VAL A 1 110 ? 4.146 -4.158 -8.552 1.00 77.31 110 VAL A C 1
ATOM 812 O O . VAL A 1 110 ? 4.015 -3.704 -7.422 1.00 77.31 110 VAL A O 1
ATOM 815 N N . TRP A 1 111 ? 3.198 -4.029 -9.474 1.00 75.50 111 TRP A N 1
ATOM 816 C CA . TRP A 1 111 ? 1.978 -3.276 -9.231 1.00 75.50 111 TRP A CA 1
ATOM 817 C C . TRP A 1 111 ? 0.871 -4.071 -8.527 1.00 75.50 111 TRP A C 1
ATOM 819 O O . TRP A 1 111 ? 0.073 -3.491 -7.799 1.00 75.50 111 TRP A O 1
ATOM 829 N N . VAL A 1 112 ? 0.812 -5.390 -8.707 1.00 78.31 112 VAL A N 1
ATOM 830 C CA . VAL A 1 112 ? -0.180 -6.245 -8.039 1.00 78.31 112 VAL A CA 1
ATOM 831 C C . VAL A 1 112 ? 0.455 -6.966 -6.861 1.00 78.31 112 VAL A C 1
ATOM 833 O O . VAL A 1 112 ? 0.020 -6.808 -5.726 1.00 78.31 112 VAL A O 1
ATOM 836 N N . VAL A 1 113 ? 1.506 -7.747 -7.100 1.00 81.06 113 VAL A N 1
ATOM 837 C CA . VAL A 1 113 ? 2.041 -8.689 -6.109 1.00 81.06 113 VAL A CA 1
ATOM 838 C C . VAL A 1 113 ? 2.683 -7.956 -4.936 1.00 81.06 113 VAL A C 1
ATOM 840 O O . VAL A 1 113 ? 2.401 -8.297 -3.790 1.00 81.06 113 VAL A O 1
ATOM 843 N N . VAL A 1 114 ? 3.496 -6.926 -5.189 1.00 81.50 114 VAL A N 1
ATOM 844 C CA . VAL A 1 114 ? 4.186 -6.189 -4.116 1.00 81.50 114 VAL A CA 1
ATOM 845 C C . VAL A 1 114 ? 3.205 -5.462 -3.187 1.00 81.50 114 VAL A C 1
ATOM 847 O O . VAL A 1 114 ? 3.229 -5.754 -1.990 1.00 81.50 114 VAL A O 1
ATOM 850 N N . PRO A 1 115 ? 2.301 -4.578 -3.653 1.00 78.88 115 PRO A N 1
ATOM 851 C CA . PRO A 1 115 ? 1.390 -3.881 -2.749 1.00 78.88 115 PRO A CA 1
ATOM 852 C C . PRO A 1 115 ? 0.403 -4.827 -2.063 1.00 78.88 115 PRO A C 1
ATOM 854 O O . PRO A 1 115 ? 0.057 -4.578 -0.908 1.00 78.88 115 PRO A O 1
ATOM 857 N N . PHE A 1 116 ? -0.018 -5.928 -2.701 1.00 81.94 116 PHE A N 1
ATOM 858 C CA . PHE A 1 116 ? -0.840 -6.941 -2.028 1.00 81.94 116 PHE A CA 1
ATOM 859 C C . PHE A 1 116 ? -0.067 -7.686 -0.935 1.00 81.94 116 PHE A C 1
ATOM 861 O O . PHE A 1 116 ? -0.611 -7.885 0.152 1.00 81.94 116 PHE A O 1
ATOM 868 N N . ALA A 1 117 ? 1.185 -8.074 -1.190 1.00 84.12 117 ALA A N 1
ATOM 869 C CA . ALA A 1 117 ? 2.023 -8.755 -0.208 1.00 84.12 117 ALA A CA 1
ATOM 870 C C . ALA A 1 117 ? 2.342 -7.845 0.985 1.00 84.12 117 ALA A C 1
ATOM 872 O O . ALA A 1 117 ? 2.178 -8.258 2.133 1.00 84.12 117 ALA A O 1
ATOM 873 N N . VAL A 1 118 ? 2.736 -6.593 0.730 1.00 82.50 118 VAL A N 1
ATOM 874 C CA . VAL A 1 118 ? 3.041 -5.608 1.779 1.00 82.50 118 VAL A CA 1
ATOM 875 C C . VAL A 1 118 ? 1.775 -5.244 2.559 1.00 82.50 118 VAL A C 1
ATOM 877 O O . VAL A 1 118 ? 1.814 -5.220 3.787 1.00 82.50 118 VAL A O 1
ATOM 880 N N . GLY A 1 119 ? 0.639 -5.041 1.882 1.00 82.00 119 GLY A N 1
ATOM 881 C CA . GLY A 1 119 ? -0.646 -4.758 2.530 1.00 82.00 119 GLY A CA 1
ATOM 882 C C . GLY A 1 119 ? -1.095 -5.896 3.448 1.00 82.00 119 GLY A C 1
ATOM 883 O O . GLY A 1 119 ? -1.506 -5.658 4.585 1.00 82.00 119 GLY A O 1
ATOM 884 N N . TYR A 1 120 ? -0.924 -7.146 3.009 1.00 82.81 120 TYR A N 1
ATOM 885 C CA . TYR A 1 120 ? -1.167 -8.322 3.845 1.00 82.81 120 TYR A CA 1
ATOM 886 C C . TYR A 1 120 ? -0.204 -8.399 5.040 1.00 82.81 120 TYR A C 1
ATOM 888 O O . TYR A 1 120 ? -0.631 -8.676 6.165 1.00 82.81 120 TYR A O 1
ATOM 896 N N . LEU A 1 121 ? 1.086 -8.119 4.825 1.00 82.88 121 LEU A N 1
ATOM 897 C CA . LEU A 1 121 ? 2.093 -8.116 5.887 1.00 82.88 121 LEU A CA 1
ATOM 898 C C . LEU A 1 121 ? 1.754 -7.077 6.962 1.00 82.88 121 LEU A C 1
ATOM 900 O O . LEU A 1 121 ? 1.767 -7.387 8.152 1.00 82.88 121 LEU A O 1
ATOM 904 N N . MET A 1 122 ? 1.378 -5.867 6.543 1.00 81.31 122 MET A N 1
ATOM 905 C CA . MET A 1 122 ? 0.987 -4.791 7.450 1.00 81.31 122 MET A CA 1
ATOM 906 C C . MET A 1 122 ? -0.311 -5.109 8.177 1.00 81.31 122 MET A C 1
ATOM 908 O O . MET A 1 122 ? -0.396 -4.869 9.378 1.00 81.31 122 MET A O 1
ATOM 912 N N . LYS A 1 123 ? -1.283 -5.751 7.517 1.00 80.25 123 LYS A N 1
ATOM 913 C CA . LYS A 1 123 ? -2.466 -6.305 8.187 1.00 80.25 123 LYS A CA 1
ATOM 914 C C . LYS A 1 123 ? -2.059 -7.293 9.280 1.00 80.25 123 LYS A C 1
ATOM 916 O O . LYS A 1 123 ? -2.510 -7.164 10.412 1.00 80.25 123 LYS A O 1
ATOM 921 N N . LYS A 1 124 ? -1.159 -8.233 8.999 1.00 78.19 124 LYS A N 1
ATOM 922 C CA . LYS A 1 124 ? -0.707 -9.215 9.996 1.00 78.19 124 LYS A CA 1
ATOM 923 C C . LYS A 1 124 ? 0.024 -8.558 11.176 1.00 78.19 124 LYS A C 1
ATOM 925 O O . LYS A 1 124 ? -0.232 -8.903 12.325 1.00 78.19 124 LYS A O 1
ATOM 930 N N . ILE A 1 125 ? 0.884 -7.576 10.915 1.00 78.50 125 ILE A N 1
ATOM 931 C CA . ILE A 1 125 ? 1.672 -6.892 11.952 1.00 78.50 125 ILE A CA 1
ATOM 932 C C . ILE A 1 125 ? 0.797 -5.950 12.802 1.00 78.50 125 ILE A C 1
ATOM 934 O O . ILE A 1 125 ? 0.864 -5.978 14.033 1.00 78.50 125 ILE A O 1
ATOM 938 N N . PHE A 1 126 ? -0.045 -5.128 12.168 1.00 75.25 126 PHE A N 1
ATOM 939 C CA . PHE A 1 126 ? -0.818 -4.075 12.843 1.00 75.25 126 PHE A CA 1
ATOM 940 C C . PHE A 1 126 ? -2.176 -4.526 13.391 1.00 75.25 126 PHE A C 1
ATOM 942 O O . PHE A 1 126 ? -2.653 -3.965 14.381 1.00 75.25 126 PHE A O 1
ATOM 949 N N . VAL A 1 127 ? -2.799 -5.530 12.766 1.00 69.19 127 VAL A N 1
ATOM 950 C CA . VAL A 1 127 ? -4.097 -6.073 13.195 1.00 69.19 127 VAL A CA 1
ATOM 951 C C . VAL A 1 127 ? -3.898 -7.306 14.072 1.00 69.19 127 VAL A C 1
ATOM 953 O O . VAL A 1 127 ? -4.417 -7.341 15.186 1.00 69.19 127 VAL A O 1
ATOM 956 N N . ASP A 1 128 ? -3.116 -8.293 13.620 1.00 66.69 128 ASP A N 1
ATOM 957 C CA . ASP A 1 128 ? -3.021 -9.578 14.331 1.00 66.69 128 ASP A CA 1
ATOM 958 C C . ASP A 1 128 ? -1.955 -9.567 15.449 1.00 66.69 128 ASP A C 1
ATOM 960 O O . ASP A 1 128 ? -2.199 -10.113 16.524 1.00 66.69 128 ASP A O 1
ATOM 964 N N . TRP A 1 129 ? -0.785 -8.948 15.234 1.00 62.31 129 TRP A N 1
ATOM 965 C CA . TRP A 1 129 ? 0.332 -8.982 16.198 1.00 62.31 129 TRP A CA 1
ATOM 966 C C . TRP A 1 129 ? 0.292 -7.870 17.246 1.00 62.31 129 TRP A C 1
ATOM 968 O O . TRP A 1 129 ? 0.409 -8.143 18.437 1.00 62.31 129 TRP A O 1
ATOM 978 N N . THR A 1 130 ? 0.126 -6.614 16.833 1.00 57.88 130 THR A N 1
ATOM 979 C CA . THR A 1 130 ? 0.162 -5.478 17.773 1.00 57.88 130 THR A CA 1
ATOM 980 C C . THR A 1 130 ? -1.207 -5.113 18.348 1.00 57.88 130 THR A C 1
ATOM 982 O O . THR A 1 130 ? -1.263 -4.365 19.320 1.00 57.88 130 THR A O 1
ATOM 985 N N . LYS A 1 131 ? -2.317 -5.622 17.780 1.00 64.19 131 LYS A N 1
ATOM 986 C CA . LYS A 1 131 ? -3.713 -5.267 18.139 1.00 64.19 131 LYS A CA 1
ATOM 987 C C . LYS A 1 131 ? -3.991 -3.753 18.186 1.00 64.19 131 LYS A C 1
ATOM 989 O O . LYS A 1 131 ? -5.000 -3.320 18.742 1.00 64.19 131 LYS A O 1
ATOM 994 N N . ILE A 1 132 ? -3.108 -2.946 17.597 1.00 66.12 132 ILE A N 1
ATOM 995 C CA . ILE A 1 132 ? -3.200 -1.485 17.568 1.00 66.12 132 ILE A CA 1
ATOM 996 C C . ILE A 1 132 ? -4.387 -1.069 16.691 1.00 66.12 132 ILE A C 1
ATOM 998 O O . ILE A 1 132 ? -5.131 -0.152 17.039 1.00 66.12 132 ILE A O 1
ATOM 1002 N N . CYS A 1 133 ? -4.600 -1.778 15.576 1.00 64.44 133 CYS A N 1
ATOM 1003 C CA . CYS A 1 133 ? -5.771 -1.619 14.723 1.00 64.44 133 CYS A CA 1
ATOM 1004 C C . CYS A 1 133 ? -6.795 -2.715 15.034 1.00 64.44 133 CYS A C 1
ATOM 1006 O O . CYS A 1 133 ? -6.592 -3.875 14.674 1.00 64.44 133 CYS A O 1
ATOM 1008 N N . LYS A 1 134 ? -7.907 -2.357 15.683 1.00 72.69 134 LYS A N 1
ATOM 1009 C CA . LYS A 1 134 ? -9.014 -3.291 15.900 1.00 72.69 134 LYS A CA 1
ATOM 1010 C C . LYS A 1 134 ? -9.778 -3.521 14.590 1.00 72.69 134 LYS A C 1
ATOM 1012 O O . LYS A 1 134 ? -9.929 -2.579 13.811 1.00 72.69 134 LYS A O 1
ATOM 1017 N N . PRO A 1 135 ? -10.313 -4.733 14.361 1.00 68.88 135 PRO A N 1
ATOM 1018 C CA . PRO A 1 135 ? -11.122 -5.031 13.180 1.00 68.88 135 PRO A CA 1
ATOM 1019 C C . PRO A 1 135 ? -12.356 -4.122 13.062 1.00 68.88 135 PRO A C 1
ATOM 1021 O O . PRO A 1 135 ? -12.759 -3.778 11.958 1.00 68.88 135 PRO A O 1
ATOM 1024 N N . GLU A 1 136 ? -12.885 -3.661 14.198 1.00 70.00 136 GLU A N 1
ATOM 1025 C CA . GLU A 1 136 ? -13.976 -2.682 14.317 1.00 70.00 136 GLU A CA 1
ATOM 1026 C C . GLU A 1 136 ? -13.696 -1.374 13.572 1.00 70.00 136 GLU A C 1
ATOM 1028 O O . GLU A 1 136 ? -14.617 -0.708 13.108 1.00 70.00 136 GLU A O 1
ATOM 1033 N N . TYR A 1 137 ? -12.420 -1.004 13.446 1.00 72.31 137 TYR A N 1
ATOM 1034 C CA . TYR A 1 137 ? -12.044 0.189 12.713 1.00 72.31 137 TYR A CA 1
ATOM 1035 C C . TYR A 1 137 ? -12.300 -0.025 11.223 1.00 72.31 137 TYR A C 1
ATOM 1037 O O . TYR A 1 137 ? -12.612 0.914 10.540 1.00 72.31 137 TYR A O 1
ATOM 1045 N N . PHE A 1 138 ? -12.254 -1.217 10.642 1.00 71.69 138 PHE A N 1
ATOM 1046 C CA . PHE A 1 138 ? -12.393 -1.341 9.180 1.00 71.69 138 PHE A CA 1
ATOM 1047 C C . PHE A 1 138 ? -13.841 -1.496 8.695 1.00 71.69 138 PHE A C 1
ATOM 1049 O O . PHE A 1 138 ? -14.053 -1.838 7.535 1.00 71.69 138 PHE A O 1
ATOM 1056 N N . ILE A 1 139 ? -14.823 -1.211 9.554 1.00 75.31 139 ILE A N 1
ATOM 1057 C CA . ILE A 1 139 ? -16.243 -1.204 9.197 1.00 75.31 139 ILE A CA 1
ATOM 1058 C C . ILE A 1 139 ? -16.564 0.122 8.504 1.00 75.31 139 ILE A C 1
ATOM 1060 O O . ILE A 1 139 ? -16.395 1.203 9.077 1.00 75.31 139 ILE A O 1
ATOM 1064 N N . SER A 1 140 ? -17.006 0.058 7.250 1.00 66.12 140 SER A N 1
ATOM 1065 C CA . SER A 1 140 ? -17.412 1.240 6.507 1.00 66.12 140 SER A CA 1
ATOM 1066 C C . SER A 1 140 ? -18.684 1.840 7.115 1.00 66.12 140 SER A C 1
ATOM 1068 O O . SER A 1 140 ? -19.675 1.137 7.301 1.00 66.12 140 SER A O 1
ATOM 1070 N N . PRO A 1 141 ? -18.711 3.158 7.380 1.00 64.31 141 PRO A N 1
ATOM 1071 C CA . PRO A 1 141 ? -19.925 3.844 7.805 1.00 64.31 141 PRO A CA 1
ATOM 1072 C C . PRO A 1 141 ? -20.894 4.109 6.642 1.00 64.31 141 PRO A C 1
ATOM 1074 O O . PRO A 1 141 ? -21.908 4.764 6.857 1.00 64.31 141 PRO A O 1
ATOM 1077 N N . ALA A 1 142 ? -20.580 3.655 5.420 1.00 58.38 142 ALA A N 1
ATOM 1078 C CA . ALA A 1 142 ? -21.468 3.730 4.265 1.00 58.38 142 ALA A CA 1
ATOM 1079 C C . ALA A 1 142 ? -22.609 2.705 4.414 1.00 58.38 142 ALA A C 1
ATOM 1081 O O . ALA A 1 142 ? -22.601 1.637 3.802 1.00 58.38 142 ALA A O 1
ATOM 1082 N N . HIS A 1 143 ? -23.557 3.039 5.284 1.00 47.72 143 HIS A N 1
ATOM 1083 C CA . HIS A 1 143 ? -24.876 2.430 5.388 1.00 47.72 143 HIS A CA 1
ATOM 1084 C C . HIS A 1 143 ? -25.928 3.396 4.852 1.00 47.72 143 HIS A C 1
ATOM 1086 O O . HIS A 1 143 ? -25.802 4.611 5.130 1.00 47.72 143 HIS A O 1
#

Organism: NCBI:txid1584

Sequence (143 aa):
MLFNKKIIKVLTNSIAKDGSFLFWATMKVDKPGVQVAIFLGAIKMMMPNFLRYPVIGIPIALTAAISTLSVPILGMQGTPASGGFGLIGAVSPLAAYNAGFHNVLVLVIVWVVVPFAVGYLMKKIFVDWTKICKPEYFISPAH